Protein AF-A0A0C3EFZ8-F1 (afdb_monomer_lite)

pLDDT: mean 71.34, std 13.34, range [39.03, 89.38]

Radius of gyration: 25.06 Å; chains: 1; bounding box: 58×27×64 Å

Foldseek 3Di:
DDDDDPDDDPCVVPVPVVVVVVVPPPPQPPPPDDCVVVLVVQLVVVVCVVCVVPVPAAADPQCPPNPGDDPDPPDSHDYVVVSSPRDDDPVSVVVVCVVRGDPVVSVVVVVVVDLVVDPPDDDPVVVVVCVVVVDDD

Sequence (137 aa):
MTQYSSYDSPLTAYPLLRSRLEGTSWSCPSSIPDLHPLRQAVLQRVLTQLTAHDRGVRVCQYEVPGGGVCRDEGCDGLHLSRLTTSEPSDAEVAAFVHRGRCDRRALEDALARVRRRGVRDTDAAVRQALAGLGMRE

Organism: NCBI:txid1036808

Secondary structure (DSSP, 8-state):
---------GGGS-HHHHHHHHH------------HHHHHHHHHHHHHHHHHH-TT--B-GGGTTS------TT--SB-HHHHHT-PPPHHHHHHHHHHHH--HHHHHHHHHHHHHH--TT--HHHHHHHHHTT---

Structure (mmCIF, N/CA/C/O backbone):
data_AF-A0A0C3EFZ8-F1
#
_entry.id   AF-A0A0C3EFZ8-F1
#
loop_
_atom_site.group_PDB
_atom_site.id
_atom_site.type_symbol
_atom_site.label_atom_id
_atom_site.label_alt_id
_atom_site.label_comp_id
_atom_site.label_asym_id
_atom_site.label_entity_id
_atom_site.label_seq_id
_atom_site.pdbx_PDB_ins_code
_atom_site.Cartn_x
_atom_site.Cartn_y
_atom_site.Cartn_z
_atom_site.occupancy
_atom_site.B_iso_or_equiv
_atom_site.auth_seq_id
_atom_site.auth_comp_id
_atom_site.auth_asym_id
_atom_site.auth_atom_id
_atom_site.pdbx_PDB_model_num
ATOM 1 N N . MET A 1 1 ? 29.291 8.991 17.734 1.00 39.03 1 MET A N 1
ATOM 2 C CA . MET A 1 1 ? 29.263 9.586 16.381 1.00 39.03 1 MET A CA 1
ATOM 3 C C . MET A 1 1 ? 29.615 8.488 15.392 1.00 39.03 1 MET A C 1
ATOM 5 O O . MET A 1 1 ? 30.775 8.115 15.298 1.00 39.03 1 MET A O 1
ATOM 9 N N . THR A 1 2 ? 28.616 7.871 14.768 1.00 44.69 2 THR A N 1
ATOM 10 C CA . THR A 1 2 ? 28.788 6.765 13.817 1.00 44.69 2 THR A CA 1
ATOM 11 C C . THR A 1 2 ? 29.145 7.329 12.442 1.00 44.69 2 THR A C 1
ATOM 13 O O . THR A 1 2 ? 28.365 8.070 11.851 1.00 44.69 2 THR A O 1
ATOM 16 N N . GLN A 1 3 ? 30.351 7.023 11.958 1.00 52.00 3 GLN A N 1
ATOM 17 C CA . GLN A 1 3 ? 30.793 7.366 10.606 1.00 52.00 3 GLN A CA 1
ATOM 18 C C . GLN A 1 3 ? 29.987 6.556 9.586 1.00 52.00 3 GLN A C 1
ATOM 20 O O . GLN A 1 3 ? 29.985 5.326 9.615 1.00 52.00 3 GLN A O 1
ATOM 25 N N . TYR A 1 4 ? 29.300 7.260 8.691 1.00 45.56 4 TYR A N 1
ATOM 26 C CA . TYR A 1 4 ? 28.634 6.675 7.535 1.00 45.56 4 TYR A CA 1
ATOM 27 C C . TYR A 1 4 ? 29.719 6.274 6.530 1.00 45.56 4 TYR A C 1
ATOM 29 O O . TYR A 1 4 ? 30.438 7.133 6.019 1.00 45.56 4 TYR A O 1
ATOM 37 N N . SER A 1 5 ? 29.889 4.972 6.290 1.00 57.25 5 SER A N 1
ATOM 38 C CA . SER A 1 5 ? 30.806 4.486 5.259 1.00 57.25 5 SER A CA 1
ATOM 39 C C . SER A 1 5 ? 30.281 4.949 3.898 1.00 57.25 5 SER A C 1
ATOM 41 O O . SER A 1 5 ? 29.147 4.640 3.526 1.00 57.25 5 SER A O 1
ATOM 43 N N . SER A 1 6 ? 31.074 5.765 3.203 1.00 63.22 6 SER A N 1
ATOM 44 C CA . SER A 1 6 ? 30.778 6.242 1.854 1.00 63.22 6 SER A CA 1
ATOM 45 C C . SER A 1 6 ? 30.638 5.033 0.935 1.00 63.22 6 SER A C 1
ATOM 47 O O . SER A 1 6 ? 31.592 4.282 0.754 1.00 63.22 6 SER A O 1
ATOM 49 N N . TYR A 1 7 ? 29.442 4.819 0.389 1.00 60.53 7 TYR A N 1
ATOM 50 C CA . TYR A 1 7 ? 29.194 3.730 -0.546 1.00 60.53 7 TYR A CA 1
ATOM 51 C C . TYR A 1 7 ? 29.937 4.022 -1.852 1.00 60.53 7 TYR A C 1
ATOM 53 O O . TYR A 1 7 ? 29.522 4.884 -2.627 1.00 60.53 7 TYR A O 1
ATOM 61 N N . ASP A 1 8 ? 31.050 3.328 -2.077 1.00 58.34 8 ASP A N 1
ATOM 62 C CA . ASP A 1 8 ? 31.804 3.433 -3.320 1.00 58.34 8 ASP A CA 1
ATOM 63 C C . ASP A 1 8 ? 31.154 2.518 -4.359 1.00 58.34 8 ASP A C 1
ATOM 65 O O . ASP A 1 8 ? 31.154 1.290 -4.243 1.00 58.34 8 ASP A O 1
ATOM 69 N N . SER A 1 9 ? 30.492 3.130 -5.338 1.00 58.81 9 SER A N 1
ATOM 70 C CA . SER A 1 9 ? 29.745 2.385 -6.344 1.00 58.81 9 SER A CA 1
ATOM 71 C C . SER A 1 9 ? 30.707 1.542 -7.191 1.00 58.81 9 SER A C 1
ATOM 73 O O . SER A 1 9 ? 31.690 2.070 -7.709 1.00 58.81 9 SER A O 1
ATOM 75 N N . PRO A 1 10 ? 30.423 0.254 -7.450 1.00 57.28 10 PRO A N 1
ATOM 76 C CA . PRO A 1 10 ? 31.248 -0.558 -8.348 1.00 57.28 10 PRO A CA 1
ATOM 77 C C . PRO A 1 10 ? 31.274 -0.007 -9.785 1.00 57.28 10 PRO A C 1
ATOM 79 O O . PRO A 1 10 ? 32.141 -0.367 -10.576 1.00 57.28 10 PRO A O 1
ATOM 82 N N . LEU A 1 11 ? 30.366 0.91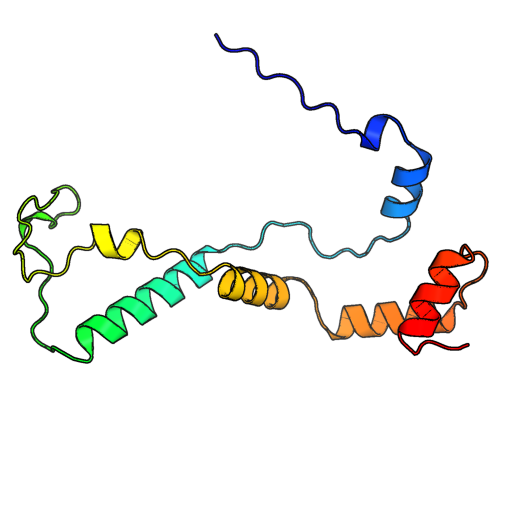4 -10.126 1.00 54.34 11 LEU A N 1
ATOM 83 C CA . LEU A 1 11 ? 30.346 1.612 -11.413 1.00 54.34 11 LEU A CA 1
ATOM 84 C C . LEU A 1 11 ? 31.477 2.641 -11.565 1.00 54.34 11 LEU A C 1
ATOM 86 O O . LEU A 1 11 ? 31.764 3.057 -12.688 1.00 54.34 11 LEU A O 1
ATOM 90 N N . THR A 1 12 ? 32.142 3.034 -10.474 1.00 62.75 12 THR A N 1
ATOM 91 C CA . THR A 1 12 ? 33.322 3.911 -10.517 1.00 62.75 12 THR A CA 1
ATOM 92 C C . THR A 1 12 ? 34.546 3.173 -11.073 1.00 62.75 12 THR A C 1
ATOM 94 O O . THR A 1 12 ? 35.378 3.779 -11.742 1.00 62.75 12 THR A O 1
ATOM 97 N N . ALA A 1 13 ? 34.631 1.853 -10.864 1.00 70.69 13 ALA A N 1
ATOM 98 C CA . ALA A 1 13 ? 35.765 1.026 -11.284 1.00 70.69 13 ALA A CA 1
ATOM 99 C C . ALA A 1 13 ? 35.735 0.625 -12.772 1.00 70.69 13 ALA A C 1
ATOM 101 O O . ALA A 1 13 ? 36.756 0.212 -13.319 1.00 70.69 13 ALA A O 1
ATOM 102 N N . TYR A 1 14 ? 34.588 0.755 -13.447 1.00 60.69 14 TYR A N 1
ATOM 103 C CA . TYR A 1 14 ? 34.403 0.265 -14.818 1.00 60.69 14 TYR A CA 1
ATOM 104 C C . TYR A 1 14 ? 33.798 1.338 -15.742 1.00 60.69 14 TYR A C 1
ATOM 106 O O . TYR A 1 14 ? 32.611 1.279 -16.079 1.00 60.69 14 TYR A O 1
ATOM 114 N N . PRO A 1 15 ? 34.605 2.307 -16.219 1.00 59.09 15 PRO A N 1
ATOM 115 C CA . PRO A 1 15 ? 34.130 3.416 -17.054 1.00 59.09 15 PRO A CA 1
ATOM 116 C C . PRO A 1 15 ? 33.496 2.964 -18.383 1.00 59.09 15 PRO A C 1
ATOM 118 O O . PRO A 1 15 ? 32.590 3.622 -18.886 1.00 59.09 15 PRO A O 1
ATOM 121 N N . LEU A 1 16 ? 33.885 1.802 -18.919 1.00 52.62 16 LEU A N 1
ATOM 122 C CA . LEU A 1 16 ? 33.304 1.257 -20.154 1.00 52.62 16 LEU A CA 1
ATOM 123 C C . LEU A 1 16 ? 31.859 0.748 -19.978 1.00 52.62 16 LEU A C 1
ATOM 125 O O . LEU A 1 16 ? 31.066 0.818 -20.917 1.00 52.62 16 LEU A O 1
ATOM 129 N N . LEU A 1 17 ? 31.486 0.277 -18.779 1.00 54.09 17 LEU A N 1
ATOM 130 C CA . LEU A 1 17 ? 30.096 -0.086 -18.462 1.00 54.09 17 LEU A CA 1
ATOM 131 C C . LEU A 1 17 ? 29.220 1.165 -18.310 1.00 54.09 17 LEU A C 1
ATOM 133 O O . LEU A 1 17 ? 28.068 1.170 -18.745 1.00 54.09 17 LEU A O 1
ATOM 137 N N . ARG A 1 18 ? 29.790 2.245 -17.762 1.00 53.19 18 ARG A N 1
ATOM 138 C CA . ARG A 1 18 ? 29.119 3.538 -17.594 1.00 53.19 18 ARG A CA 1
ATOM 139 C C . ARG A 1 18 ? 28.706 4.153 -18.933 1.00 53.19 18 ARG A C 1
ATOM 141 O O . ARG A 1 18 ? 27.547 4.522 -19.093 1.00 53.19 18 ARG A O 1
ATOM 148 N N . SER A 1 19 ? 29.596 4.163 -19.926 1.00 51.84 19 SER A N 1
ATOM 149 C CA . SER A 1 19 ? 29.293 4.723 -21.253 1.00 51.84 19 SER A CA 1
ATOM 150 C C . SER A 1 19 ? 28.213 3.943 -22.017 1.00 51.84 19 SER A C 1
ATOM 152 O O . SER A 1 19 ? 27.463 4.533 -22.794 1.00 51.84 19 SER A O 1
ATOM 154 N N . ARG A 1 20 ? 28.082 2.626 -21.787 1.00 52.41 20 ARG A N 1
ATOM 155 C CA . ARG A 1 20 ? 26.998 1.819 -22.381 1.00 52.41 20 ARG A CA 1
ATOM 156 C C . ARG A 1 20 ? 25.640 2.080 -21.730 1.00 52.41 20 ARG A C 1
ATOM 158 O O . ARG A 1 20 ? 24.639 2.074 -22.436 1.00 52.41 20 ARG A O 1
ATOM 165 N N . LEU A 1 21 ? 25.611 2.337 -20.422 1.00 51.34 21 LEU A N 1
ATOM 166 C CA . LEU A 1 21 ? 24.397 2.742 -19.705 1.00 51.34 21 LEU A CA 1
ATOM 167 C C . LEU A 1 21 ? 23.963 4.169 -20.081 1.00 51.34 21 LEU A C 1
ATOM 169 O O . LEU A 1 21 ? 22.772 4.410 -20.253 1.00 51.34 21 LEU A O 1
ATOM 173 N N . GLU A 1 22 ? 24.913 5.086 -20.283 1.00 50.56 22 GLU A N 1
ATOM 174 C CA . GLU A 1 22 ? 24.650 6.477 -20.687 1.00 50.56 22 GLU A CA 1
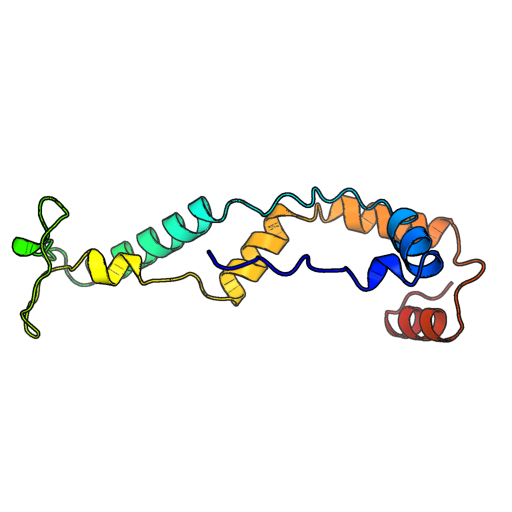ATOM 175 C C . GLU A 1 22 ? 24.223 6.606 -22.172 1.00 50.56 22 GLU A C 1
ATOM 177 O O . GLU A 1 22 ? 23.466 7.513 -22.520 1.00 50.56 22 GLU A O 1
ATOM 182 N N . GLY A 1 23 ? 24.633 5.678 -23.050 1.00 42.34 23 GLY A N 1
ATOM 183 C CA . GLY A 1 23 ? 24.256 5.655 -24.476 1.00 42.34 23 GLY A CA 1
ATOM 184 C C . GLY A 1 23 ? 22.814 5.206 -24.764 1.00 42.34 23 GLY A C 1
ATOM 185 O O . GLY A 1 23 ? 22.249 5.534 -25.809 1.00 42.34 23 GLY A O 1
ATOM 186 N N . THR A 1 24 ? 22.180 4.509 -23.823 1.00 46.00 24 THR A N 1
ATOM 187 C CA . THR A 1 24 ? 20.731 4.278 -23.791 1.00 46.00 24 THR A CA 1
ATOM 188 C C . THR A 1 24 ? 20.095 5.279 -22.837 1.00 46.00 24 THR A C 1
ATOM 190 O O . THR A 1 24 ? 19.650 4.920 -21.752 1.00 46.00 24 THR A O 1
ATOM 193 N N . SER A 1 25 ? 20.019 6.550 -23.246 1.00 45.59 25 SER A N 1
ATOM 194 C CA . SER A 1 25 ? 19.101 7.504 -22.614 1.00 45.59 25 SER A CA 1
ATOM 195 C C . SER A 1 25 ? 17.665 7.084 -22.936 1.00 45.59 25 SER A C 1
ATOM 197 O O . SER A 1 25 ? 17.005 7.589 -23.844 1.00 45.59 25 SER A O 1
ATOM 199 N N . TRP A 1 26 ? 17.193 6.067 -22.225 1.00 53.44 26 TRP A N 1
ATOM 200 C CA . TRP A 1 26 ? 15.780 5.862 -21.987 1.00 53.44 26 TRP A CA 1
ATOM 201 C C . TRP A 1 26 ? 15.451 6.768 -20.819 1.00 53.44 26 TRP A C 1
ATOM 203 O O . TRP A 1 26 ? 15.654 6.422 -19.658 1.00 53.44 26 TRP A O 1
ATOM 213 N N . SER A 1 27 ? 15.001 7.975 -21.143 1.00 45.47 27 SER A N 1
ATOM 214 C CA . SER A 1 27 ? 14.508 8.942 -20.171 1.00 45.47 27 SER A CA 1
ATOM 215 C C . SER A 1 27 ? 13.151 8.479 -19.624 1.00 45.47 27 SER A C 1
ATOM 217 O O . SER A 1 27 ? 12.147 9.167 -19.765 1.00 45.47 27 SER A O 1
ATOM 219 N N . CYS A 1 28 ? 13.088 7.2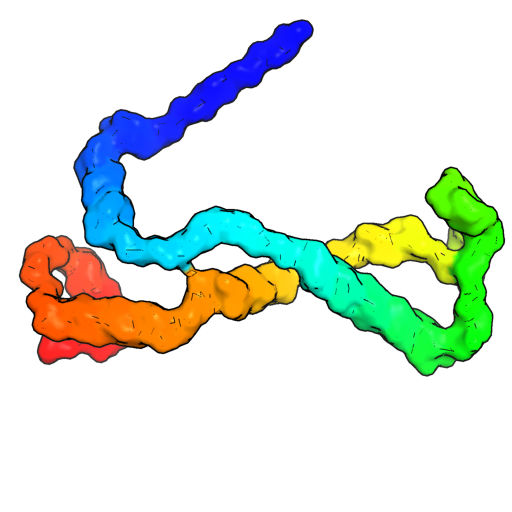94 -19.014 1.00 48.91 28 CYS A N 1
ATOM 220 C CA . CYS A 1 28 ? 12.082 7.067 -17.992 1.00 48.91 28 CYS A CA 1
ATOM 221 C C . CYS A 1 28 ? 12.555 7.896 -16.797 1.00 48.91 28 CYS A C 1
ATOM 223 O O . CYS A 1 28 ? 13.671 7.659 -16.325 1.00 48.91 28 CYS A O 1
ATOM 225 N N . PRO A 1 29 ? 11.787 8.893 -16.332 1.00 51.03 29 PRO A N 1
ATOM 226 C CA . PRO A 1 29 ? 12.180 9.646 -15.156 1.00 51.03 29 PRO A CA 1
ATOM 227 C C . PRO A 1 29 ? 12.439 8.646 -14.025 1.00 51.03 29 PRO A C 1
ATOM 229 O O . PRO A 1 29 ? 11.566 7.869 -13.637 1.00 51.03 29 PRO A O 1
ATOM 232 N N . SER A 1 30 ? 13.673 8.632 -13.524 1.00 56.03 30 SER A N 1
ATOM 233 C CA . SER A 1 30 ? 14.109 7.773 -12.420 1.00 56.03 30 SER A CA 1
ATOM 234 C C . SER A 1 30 ? 13.457 8.158 -11.088 1.00 56.03 30 SER A C 1
ATOM 236 O O . SER A 1 30 ? 13.719 7.521 -10.069 1.00 56.03 30 SER A O 1
ATOM 238 N N . SER A 1 31 ? 12.560 9.148 -11.096 1.00 62.12 31 SER A N 1
ATOM 239 C CA . SER A 1 31 ? 11.733 9.590 -9.981 1.00 62.12 31 SER A CA 1
ATOM 240 C C . SER A 1 31 ? 10.992 8.409 -9.368 1.00 62.12 31 SER A C 1
ATOM 242 O O . SER A 1 31 ? 10.106 7.824 -9.998 1.00 62.12 31 SER A O 1
ATOM 244 N N . ILE A 1 32 ? 11.395 8.011 -8.158 1.00 69.88 32 ILE A N 1
ATOM 245 C CA . ILE A 1 32 ? 10.693 7.022 -7.325 1.00 69.88 32 ILE A CA 1
ATOM 246 C C . ILE A 1 32 ? 9.197 7.365 -7.384 1.00 69.88 32 ILE A C 1
ATOM 248 O O . ILE A 1 32 ? 8.850 8.511 -7.094 1.00 69.88 32 ILE A O 1
ATOM 252 N N . PRO A 1 33 ? 8.332 6.453 -7.867 1.00 75.44 33 PRO A N 1
ATOM 253 C CA . PRO A 1 33 ? 6.933 6.788 -8.049 1.00 75.44 33 PRO A CA 1
ATOM 254 C C . PRO A 1 33 ? 6.315 7.008 -6.672 1.00 75.44 33 PRO A C 1
ATOM 256 O O . PRO A 1 33 ? 6.602 6.256 -5.739 1.00 75.44 33 PRO A O 1
ATOM 259 N N . ASP A 1 34 ? 5.478 8.034 -6.547 1.00 82.69 34 ASP A N 1
ATOM 260 C CA . ASP A 1 34 ? 4.743 8.268 -5.310 1.00 82.69 34 ASP A CA 1
ATOM 261 C C . ASP A 1 34 ? 3.787 7.093 -5.058 1.00 82.69 34 ASP A C 1
ATOM 263 O O . ASP A 1 34 ? 2.875 6.839 -5.844 1.00 82.69 34 ASP A O 1
ATOM 267 N N . LEU A 1 35 ? 4.029 6.349 -3.976 1.00 84.81 35 LEU A N 1
ATOM 268 C CA . LEU A 1 35 ? 3.220 5.199 -3.567 1.00 84.81 35 LEU A CA 1
ATOM 269 C C . LEU A 1 35 ? 2.050 5.597 -2.657 1.00 84.81 35 LEU A C 1
ATOM 271 O O . LEU A 1 35 ? 1.247 4.733 -2.298 1.00 84.81 35 LEU A O 1
ATOM 275 N N . HIS A 1 36 ? 1.921 6.873 -2.277 1.00 86.62 36 HIS A N 1
ATOM 276 C CA . HIS A 1 36 ? 0.803 7.347 -1.460 1.00 86.62 36 HIS A CA 1
ATOM 277 C C . HIS A 1 36 ? -0.572 6.988 -2.060 1.00 86.62 36 HIS A C 1
ATOM 279 O O . HIS A 1 36 ? -1.408 6.450 -1.326 1.00 86.62 36 HIS A O 1
ATOM 285 N N . PRO A 1 37 ? -0.817 7.151 -3.378 1.00 88.31 37 PRO A N 1
ATOM 286 C CA . PRO A 1 37 ? -2.087 6.759 -3.988 1.00 88.31 37 PRO A CA 1
ATOM 287 C C . PRO A 1 37 ? -2.362 5.253 -3.877 1.00 88.31 37 PRO A C 1
ATOM 289 O O . PRO A 1 37 ? -3.503 4.845 -3.659 1.00 88.31 37 PRO A O 1
ATOM 292 N N . LEU A 1 38 ? -1.319 4.420 -3.984 1.00 88.62 38 LEU A N 1
ATOM 293 C CA . LEU A 1 38 ? -1.442 2.969 -3.837 1.00 88.62 38 LEU A CA 1
ATOM 294 C C . LEU A 1 38 ? -1.809 2.592 -2.398 1.00 88.62 38 LEU A C 1
ATOM 296 O O . LEU A 1 38 ? -2.737 1.814 -2.186 1.00 88.62 38 LEU A O 1
ATOM 300 N N . ARG A 1 39 ? -1.129 3.182 -1.409 1.00 87.88 39 ARG A N 1
ATOM 301 C CA . ARG A 1 39 ? -1.426 2.960 0.016 1.00 87.88 39 ARG A CA 1
ATOM 302 C C . ARG A 1 39 ? -2.856 3.362 0.365 1.00 87.88 39 ARG A C 1
ATOM 304 O O . ARG A 1 39 ? -3.553 2.611 1.042 1.00 87.88 39 ARG A O 1
ATOM 311 N N . GLN A 1 40 ? -3.315 4.503 -0.146 1.00 88.44 40 GLN A N 1
ATOM 312 C CA . GLN A 1 40 ? -4.685 4.965 0.057 1.00 88.44 40 GLN A CA 1
ATOM 313 C C . GLN A 1 40 ? -5.713 3.999 -0.552 1.00 88.44 40 GLN A C 1
ATOM 315 O O . GLN A 1 40 ? -6.703 3.671 0.101 1.00 88.44 40 GLN A O 1
ATOM 320 N N . ALA A 1 41 ? -5.467 3.503 -1.768 1.00 88.19 41 ALA A N 1
ATOM 321 C CA . ALA A 1 41 ? -6.354 2.543 -2.421 1.00 88.19 41 ALA A CA 1
ATOM 322 C C . ALA A 1 41 ? -6.437 1.209 -1.656 1.00 88.19 41 ALA A C 1
ATOM 324 O O . ALA A 1 41 ? -7.527 0.652 -1.505 1.00 88.19 41 ALA A O 1
ATOM 325 N N . VAL A 1 42 ? -5.307 0.717 -1.136 1.00 89.38 42 VAL A N 1
ATOM 326 C CA . VAL A 1 42 ? -5.265 -0.499 -0.309 1.00 89.38 42 VAL A CA 1
ATOM 327 C C . VAL A 1 42 ? -6.043 -0.296 0.990 1.00 89.38 42 VAL A C 1
ATOM 329 O O . VAL A 1 42 ? -6.935 -1.090 1.284 1.00 89.38 42 VAL A O 1
ATOM 332 N N . LEU A 1 43 ? -5.801 0.803 1.712 1.00 86.94 43 LEU A N 1
ATOM 333 C CA . LEU A 1 43 ? -6.544 1.140 2.931 1.00 86.94 43 LEU A CA 1
ATOM 334 C C . LEU A 1 43 ? -8.054 1.224 2.684 1.00 86.94 43 LEU A C 1
ATOM 336 O O . LEU A 1 43 ? -8.842 0.653 3.437 1.00 86.94 43 LEU A O 1
ATOM 340 N N . GLN A 1 44 ? -8.468 1.895 1.608 1.00 87.38 44 GLN A N 1
ATOM 341 C CA . GLN A 1 44 ? -9.881 2.025 1.264 1.00 87.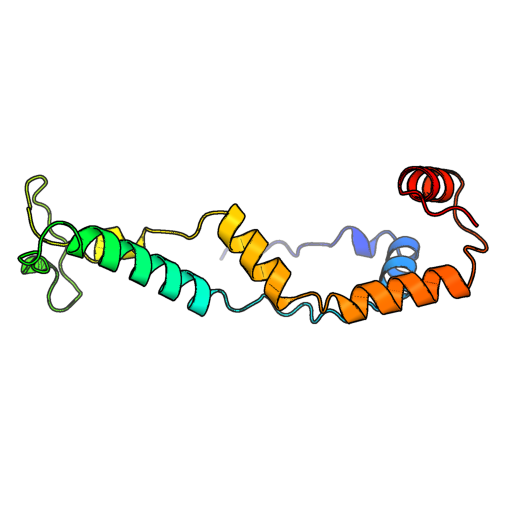38 44 GLN A CA 1
ATOM 342 C C . GLN A 1 44 ? -10.518 0.664 0.959 1.00 87.38 44 GLN A C 1
ATOM 344 O O . GLN A 1 44 ? -11.638 0.397 1.401 1.00 87.38 44 GLN A O 1
ATOM 349 N N . ARG A 1 45 ? -9.809 -0.221 0.247 1.00 87.81 45 ARG A N 1
ATOM 350 C CA . ARG A 1 45 ? -10.270 -1.590 -0.016 1.00 87.81 45 ARG A CA 1
ATOM 351 C C . ARG A 1 45 ? -10.440 -2.376 1.283 1.00 87.81 45 ARG A C 1
ATOM 353 O O . ARG A 1 45 ? -11.480 -3.006 1.452 1.00 87.81 45 ARG A O 1
ATOM 360 N N . VAL A 1 46 ? -9.470 -2.314 2.195 1.00 84.94 46 VAL A N 1
ATOM 361 C CA . VAL A 1 46 ? -9.540 -3.008 3.493 1.00 84.94 46 VAL A CA 1
ATOM 362 C C . VAL A 1 46 ? -10.713 -2.487 4.328 1.00 84.94 46 VAL A C 1
ATOM 364 O O . VAL A 1 46 ? -11.521 -3.278 4.807 1.00 84.94 46 VAL A O 1
ATOM 367 N N . LEU A 1 47 ? -10.881 -1.165 4.426 1.00 83.94 47 LEU A N 1
ATOM 368 C CA . LEU A 1 47 ? -12.026 -0.551 5.110 1.00 83.94 47 LEU A CA 1
ATOM 369 C C . LEU A 1 47 ? -13.361 -0.995 4.506 1.00 83.94 47 LEU A C 1
ATOM 371 O O . LEU A 1 47 ? -14.291 -1.340 5.233 1.00 83.94 47 LEU A O 1
ATOM 375 N N . THR A 1 48 ? -13.448 -1.033 3.176 1.00 84.19 48 THR A N 1
ATOM 376 C CA . THR A 1 48 ? -14.659 -1.480 2.477 1.00 84.19 48 THR A CA 1
ATOM 377 C C . THR A 1 48 ? -14.951 -2.947 2.781 1.00 84.19 48 THR A C 1
ATOM 379 O O . THR A 1 48 ? -16.095 -3.296 3.036 1.00 84.19 48 THR A O 1
ATOM 382 N N . GLN A 1 49 ? -13.936 -3.814 2.811 1.00 83.50 49 GLN A N 1
ATOM 383 C CA . GLN A 1 49 ? -14.111 -5.233 3.134 1.00 83.50 49 GLN A CA 1
ATOM 384 C C . GLN A 1 49 ? -14.602 -5.448 4.571 1.00 83.50 49 GLN A C 1
ATOM 386 O O . GLN A 1 49 ? -15.524 -6.237 4.783 1.00 83.50 49 GLN A O 1
ATOM 391 N N . LEU A 1 50 ? -14.034 -4.719 5.535 1.00 79.38 50 LEU A N 1
ATOM 392 C CA . LEU A 1 50 ? -14.414 -4.812 6.947 1.00 79.38 50 LEU A CA 1
ATOM 393 C C . LEU A 1 50 ? -15.829 -4.284 7.204 1.00 79.38 50 LEU A C 1
ATOM 395 O O . LEU A 1 50 ? -16.586 -4.881 7.960 1.00 79.38 50 LEU A O 1
ATOM 399 N N . THR A 1 51 ? -16.212 -3.201 6.529 1.00 79.75 51 THR A N 1
ATOM 400 C CA . THR A 1 51 ? -17.552 -2.603 6.662 1.00 79.75 51 THR A CA 1
ATOM 401 C C . THR A 1 51 ? -18.618 -3.253 5.773 1.00 79.75 51 THR A C 1
ATOM 403 O O . THR A 1 51 ? -19.809 -3.039 5.989 1.00 79.75 51 THR A O 1
ATOM 406 N N . ALA A 1 52 ? -18.229 -4.075 4.790 1.00 78.25 52 ALA A N 1
ATOM 407 C CA . ALA A 1 52 ? -19.168 -4.771 3.909 1.00 78.25 52 ALA A CA 1
ATOM 408 C C . ALA A 1 52 ? -19.993 -5.841 4.638 1.00 78.25 52 ALA A C 1
ATOM 410 O O . ALA A 1 52 ? -21.148 -6.061 4.274 1.00 78.25 52 ALA A O 1
ATOM 411 N N . HIS A 1 53 ? -19.409 -6.506 5.639 1.00 70.62 53 HIS A N 1
ATOM 412 C CA . HIS A 1 53 ? -20.079 -7.585 6.373 1.00 70.62 53 HIS A CA 1
ATOM 413 C C . HIS A 1 53 ? -20.857 -7.079 7.585 1.00 70.62 53 HIS A C 1
ATOM 415 O O . HIS A 1 53 ? -21.875 -7.670 7.935 1.00 70.62 53 HIS A O 1
ATOM 421 N N . ASP A 1 54 ? -20.421 -5.977 8.193 1.00 71.81 54 ASP A N 1
ATOM 422 C CA . ASP A 1 54 ? -21.044 -5.456 9.399 1.00 71.81 54 ASP A CA 1
ATOM 423 C C . ASP A 1 54 ? -21.156 -3.925 9.344 1.00 71.81 54 ASP A C 1
ATOM 425 O O . ASP A 1 54 ? -20.175 -3.179 9.348 1.00 71.81 54 ASP A O 1
ATOM 429 N N . ARG A 1 55 ? -22.404 -3.450 9.259 1.00 67.44 55 ARG A N 1
ATOM 430 C CA . ARG A 1 55 ? -22.743 -2.020 9.171 1.00 67.44 55 ARG A CA 1
ATOM 431 C C . ARG A 1 55 ? -22.611 -1.297 10.517 1.00 67.44 55 ARG A C 1
ATOM 433 O O . ARG A 1 55 ? -22.773 -0.079 10.555 1.00 67.44 55 ARG A O 1
ATOM 440 N N . GLY A 1 56 ? -22.359 -2.028 11.606 1.00 73.88 56 GLY A N 1
ATOM 441 C CA . GLY A 1 56 ? -22.237 -1.496 12.964 1.00 73.88 56 GLY A CA 1
ATOM 442 C C . GLY A 1 56 ? -20.803 -1.291 13.452 1.00 73.88 56 GLY A C 1
ATOM 443 O O . GLY A 1 56 ? -20.624 -0.874 14.599 1.00 73.88 56 GLY A O 1
ATOM 444 N N . VAL A 1 57 ? -19.793 -1.573 12.620 1.00 80.19 57 VAL A N 1
ATOM 445 C CA . VAL A 1 57 ? -18.379 -1.502 13.014 1.00 80.19 57 VAL A CA 1
ATOM 446 C C . VAL A 1 57 ? -18.017 -0.077 13.431 1.00 80.19 57 VAL A C 1
ATOM 448 O O . VAL A 1 57 ? -18.045 0.863 12.635 1.00 80.19 57 VAL A O 1
ATOM 451 N N . ARG A 1 58 ? -17.672 0.083 14.711 1.00 85.50 58 ARG A N 1
ATOM 452 C CA . ARG A 1 58 ? -17.248 1.352 15.310 1.00 85.50 58 ARG A CA 1
ATOM 453 C C . ARG A 1 58 ? -15.750 1.340 15.559 1.00 85.50 58 ARG A C 1
ATOM 455 O O . ARG A 1 58 ? -15.184 0.312 15.917 1.00 85.50 58 ARG A O 1
ATOM 462 N N . VAL A 1 59 ? -15.119 2.498 15.397 1.00 86.81 59 VAL A N 1
ATOM 463 C CA . VAL A 1 59 ? -13.716 2.694 15.781 1.00 86.81 59 VAL A CA 1
ATOM 464 C C . VAL A 1 59 ? -13.572 2.475 17.284 1.00 86.81 59 VAL A C 1
ATOM 466 O O . VAL A 1 59 ? -14.423 2.917 18.060 1.00 86.81 59 VAL A O 1
ATOM 469 N N . CYS A 1 60 ? -12.506 1.789 17.695 1.00 88.50 60 CYS A N 1
ATOM 470 C CA . CYS A 1 60 ? -12.198 1.593 19.103 1.00 88.50 60 CYS A CA 1
ATOM 471 C C . CYS A 1 60 ? -12.075 2.952 19.812 1.00 88.50 60 CYS A C 1
ATOM 473 O O . CYS A 1 60 ? -11.258 3.792 19.436 1.00 88.50 60 CYS A O 1
ATOM 475 N N . GLN A 1 61 ? -12.860 3.155 20.872 1.00 88.12 61 GLN A N 1
ATOM 476 C CA . GLN A 1 61 ? -12.892 4.416 21.622 1.00 88.12 61 GLN A CA 1
ATOM 477 C C . GLN A 1 61 ? -11.527 4.814 22.199 1.00 88.12 61 GLN A C 1
ATOM 479 O O . GLN A 1 61 ? -11.246 5.995 22.357 1.00 88.12 61 GLN A O 1
ATOM 484 N N . TYR A 1 62 ? -10.672 3.832 22.495 1.00 87.44 62 TYR A N 1
ATOM 485 C CA . TYR A 1 62 ? -9.343 4.069 23.051 1.00 87.44 62 TYR A CA 1
ATOM 486 C C . TYR A 1 62 ? -8.358 4.602 22.015 1.00 87.44 62 TYR A C 1
ATOM 488 O O . TYR A 1 62 ? -7.338 5.162 22.393 1.00 87.44 62 TYR A O 1
ATOM 496 N N . GLU A 1 63 ? -8.650 4.456 20.724 1.00 85.19 63 GLU A N 1
ATOM 497 C CA . GLU A 1 63 ? -7.808 4.981 19.651 1.00 85.19 63 GLU A CA 1
ATOM 498 C C . GLU A 1 63 ? -8.238 6.378 19.195 1.00 85.19 63 GLU A C 1
ATOM 500 O O . GLU A 1 63 ? -7.579 6.967 18.344 1.00 85.19 63 GLU A O 1
ATOM 505 N N . VAL A 1 64 ? -9.316 6.941 19.748 1.00 83.44 64 VAL A N 1
ATOM 506 C CA . VAL A 1 64 ? -9.795 8.290 19.424 1.00 83.44 64 VAL A CA 1
ATOM 507 C C . VAL A 1 64 ? -9.521 9.211 20.619 1.00 83.44 64 VAL A C 1
ATOM 509 O O . VAL A 1 64 ? -9.970 8.900 21.719 1.00 83.44 64 VAL A O 1
ATOM 512 N N . PRO A 1 65 ? -8.825 10.354 20.454 1.00 70.50 65 PRO A N 1
ATOM 513 C CA . PRO A 1 65 ? -8.299 10.945 19.222 1.00 70.50 65 PRO A CA 1
ATOM 514 C C . PRO A 1 65 ? -6.828 10.552 18.949 1.00 70.50 65 PRO A C 1
ATOM 516 O O . PRO A 1 65 ? -5.897 11.206 19.404 1.00 70.50 65 PRO A O 1
ATOM 519 N N . GLY A 1 66 ? -6.606 9.481 18.188 1.00 67.38 66 GLY A N 1
ATOM 520 C CA . GLY A 1 66 ? -5.381 9.171 17.437 1.00 67.38 66 GLY A CA 1
ATOM 521 C C . GLY A 1 66 ? -4.123 8.750 18.207 1.00 67.38 66 GLY A C 1
ATOM 522 O O . GLY A 1 66 ? -3.117 8.472 17.561 1.00 67.38 66 GLY A O 1
ATOM 523 N N . GLY A 1 67 ? -4.138 8.713 19.543 1.00 72.12 67 GLY A N 1
ATOM 524 C CA . GLY A 1 67 ? -2.922 8.489 20.346 1.00 72.12 67 GLY A CA 1
ATOM 525 C C . GLY A 1 67 ? -2.952 7.303 21.311 1.00 72.12 67 GLY A C 1
ATOM 526 O O . GLY A 1 67 ? -1.924 6.985 21.906 1.00 72.12 67 GLY A O 1
ATOM 527 N N . GLY A 1 68 ? -4.105 6.662 21.507 1.00 78.69 68 GLY A N 1
ATOM 528 C CA . GLY A 1 68 ? -4.212 5.530 22.423 1.00 78.69 68 GLY A CA 1
ATOM 529 C C . GLY A 1 68 ? -4.025 4.191 21.718 1.00 78.69 68 GLY A C 1
ATOM 530 O O . GLY A 1 68 ? -4.368 4.023 20.551 1.00 78.69 68 GLY A O 1
ATOM 531 N N . VAL A 1 69 ? -3.457 3.234 22.450 1.00 84.25 69 VAL A N 1
ATOM 532 C CA . VAL A 1 69 ? -3.294 1.847 22.008 1.00 84.25 69 VAL A CA 1
ATOM 533 C C . VAL A 1 69 ? -4.270 1.005 22.804 1.00 84.25 69 VAL A C 1
ATOM 535 O O . VAL A 1 69 ? -4.178 0.937 24.033 1.00 84.25 69 VAL A O 1
ATOM 538 N N . CYS A 1 70 ? -5.205 0.357 22.117 1.00 87.44 70 CYS A N 1
ATOM 539 C CA . CYS A 1 70 ? -6.025 -0.646 22.771 1.00 87.44 70 CYS A CA 1
ATOM 540 C C . CYS A 1 70 ? -5.163 -1.863 23.124 1.00 87.44 70 CYS A C 1
ATOM 542 O O . CYS A 1 70 ? -4.421 -2.371 22.285 1.00 87.44 70 CYS A O 1
ATOM 544 N N . ARG A 1 71 ? -5.251 -2.310 24.377 1.00 87.44 71 ARG A N 1
ATOM 545 C CA . ARG A 1 71 ? -4.530 -3.485 24.892 1.00 87.44 71 ARG A CA 1
ATOM 546 C C . ARG A 1 71 ? -5.428 -4.704 25.079 1.00 87.44 71 ARG A C 1
ATOM 548 O O . ARG A 1 71 ? -4.964 -5.718 25.582 1.00 87.44 71 ARG A O 1
ATOM 555 N N . ASP A 1 72 ? -6.702 -4.576 24.735 1.00 86.19 72 ASP A N 1
ATOM 556 C CA . ASP A 1 72 ? -7.668 -5.653 24.862 1.00 86.19 72 ASP A CA 1
ATOM 557 C C . ASP A 1 72 ? -7.599 -6.551 23.620 1.00 86.19 72 ASP A C 1
ATOM 559 O O . ASP A 1 72 ? -7.781 -6.090 22.490 1.00 86.19 72 ASP A O 1
ATOM 563 N N . GLU A 1 73 ? -7.289 -7.830 23.829 1.00 82.56 73 GLU A N 1
ATOM 564 C CA . GLU A 1 73 ? -7.215 -8.823 22.754 1.00 82.56 73 GLU A CA 1
ATOM 565 C C . GLU A 1 73 ? -8.602 -9.201 22.223 1.00 82.56 73 GLU A C 1
ATOM 567 O O . GLU A 1 73 ? -8.720 -9.580 21.058 1.00 82.56 73 GLU A O 1
ATOM 572 N N . GLY A 1 74 ? -9.646 -9.042 23.045 1.00 84.81 74 GLY A N 1
ATOM 573 C CA . GLY A 1 74 ? -11.040 -9.316 22.698 1.00 84.81 74 GLY A CA 1
ATOM 574 C C . GLY A 1 74 ? -11.814 -8.090 22.218 1.00 84.81 74 GLY A C 1
ATOM 575 O O . GLY A 1 74 ? -13.040 -8.116 22.217 1.00 84.81 74 GLY A O 1
ATOM 576 N N . CYS A 1 75 ? -11.139 -6.995 21.855 1.00 86.06 75 CYS A N 1
ATOM 577 C CA . CYS A 1 75 ? -11.834 -5.788 21.424 1.00 86.06 75 CYS A CA 1
ATOM 578 C C . CYS A 1 75 ? -12.497 -5.988 20.050 1.00 86.06 75 CYS A C 1
ATOM 580 O O . CYS A 1 75 ? -11.815 -6.122 19.034 1.00 86.06 75 CYS A O 1
ATOM 582 N N . ASP A 1 76 ? -13.829 -5.916 20.020 1.00 84.50 76 ASP A N 1
ATOM 583 C CA . ASP A 1 76 ? -14.643 -5.976 18.793 1.00 84.50 76 ASP A CA 1
ATOM 584 C C . ASP A 1 76 ? -14.599 -4.671 17.966 1.00 84.50 76 ASP A C 1
ATOM 586 O O . ASP A 1 76 ? -15.234 -4.548 16.916 1.00 84.50 76 ASP A O 1
ATOM 590 N N . GLY A 1 77 ? -13.884 -3.652 18.452 1.00 85.56 77 GLY A N 1
ATOM 591 C CA . GLY A 1 77 ? -13.756 -2.359 17.792 1.00 85.56 77 GLY A CA 1
ATOM 592 C C . GLY A 1 77 ? -12.797 -2.384 16.602 1.00 85.56 77 GLY A C 1
ATOM 593 O O . GLY A 1 77 ? -11.833 -3.145 16.545 1.00 85.56 77 GLY A O 1
ATOM 594 N N . LEU A 1 78 ? -13.011 -1.478 15.649 1.00 86.19 78 LEU A N 1
ATOM 595 C CA . LEU A 1 78 ? -12.064 -1.251 14.563 1.00 86.19 78 LEU A CA 1
ATOM 596 C C . LEU A 1 78 ? -10.826 -0.522 15.093 1.00 86.19 78 LEU A C 1
ATOM 598 O O . LEU A 1 78 ? -10.919 0.616 15.560 1.00 86.19 78 LEU A O 1
ATOM 602 N N . HIS A 1 79 ? -9.672 -1.169 14.962 1.00 86.19 79 HIS A N 1
ATOM 603 C CA . HIS A 1 79 ? -8.367 -0.619 15.318 1.00 86.19 79 HIS A CA 1
ATOM 604 C C . HIS A 1 79 ? -7.669 -0.040 14.084 1.00 86.19 79 HIS A C 1
ATOM 606 O O . HIS A 1 79 ? -7.202 -0.780 13.217 1.00 86.19 79 HIS A O 1
ATOM 612 N N . LEU A 1 80 ? -7.567 1.286 14.011 1.00 81.56 80 LEU A N 1
ATOM 613 C CA . LEU A 1 80 ? -6.869 2.034 12.964 1.00 81.56 80 LEU A CA 1
ATOM 614 C C . LEU A 1 80 ? -5.382 1.671 12.906 1.00 81.56 80 LEU A C 1
ATOM 616 O O . LEU A 1 80 ? -4.812 1.574 11.821 1.00 81.56 80 LEU A O 1
ATOM 620 N N . SER A 1 81 ? -4.783 1.395 14.066 1.00 79.88 81 SER A N 1
ATOM 621 C CA . SER A 1 81 ? -3.396 0.936 14.192 1.00 79.88 81 SER A CA 1
ATOM 622 C C . SER A 1 81 ? -3.114 -0.342 13.382 1.00 79.88 81 SER A C 1
ATOM 624 O O . SER A 1 81 ? -2.074 -0.454 12.730 1.00 79.88 81 SER A O 1
ATOM 626 N N . ARG A 1 82 ? -4.078 -1.272 13.340 1.00 77.94 82 ARG A N 1
ATOM 627 C CA . ARG A 1 82 ? -4.004 -2.524 12.563 1.00 77.94 82 ARG A CA 1
ATOM 628 C C . ARG A 1 82 ? -4.276 -2.320 11.069 1.00 77.94 82 ARG A C 1
ATOM 630 O O . ARG A 1 82 ? -3.857 -3.131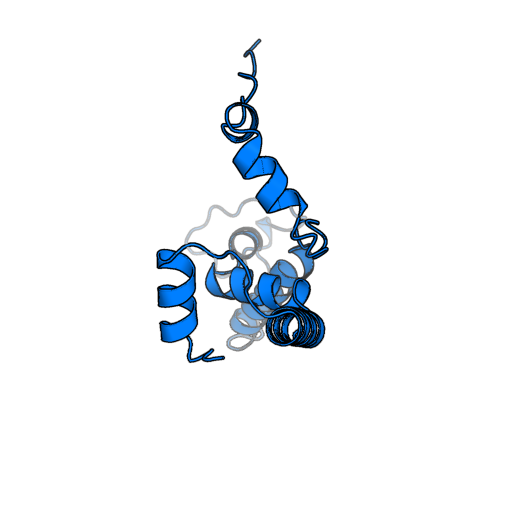 10.247 1.00 77.94 82 ARG A O 1
ATOM 637 N N . LEU A 1 83 ? -4.967 -1.241 10.702 1.00 76.56 83 LEU A N 1
ATOM 638 C CA . LEU A 1 83 ? -5.200 -0.883 9.301 1.00 76.56 83 LEU A CA 1
ATOM 639 C C . LEU A 1 83 ? -3.965 -0.238 8.681 1.00 76.56 83 LEU A C 1
ATOM 641 O O . LEU A 1 83 ? -3.629 -0.528 7.541 1.00 76.56 83 LEU A O 1
ATOM 645 N N . THR A 1 84 ? -3.243 0.595 9.431 1.00 68.94 84 THR A N 1
ATOM 646 C CA . THR A 1 84 ? -2.018 1.235 8.928 1.00 68.94 84 THR A CA 1
ATOM 647 C C . THR A 1 84 ? -0.889 0.250 8.627 1.00 68.94 84 THR A C 1
ATOM 649 O O . THR A 1 84 ? 0.005 0.580 7.854 1.00 68.94 84 THR A O 1
ATOM 652 N N . THR A 1 85 ? -0.945 -0.963 9.182 1.00 68.25 85 THR A N 1
ATOM 653 C CA . THR A 1 85 ? -0.016 -2.060 8.875 1.00 68.25 85 THR A CA 1
ATOM 654 C C . THR A 1 85 ? -0.372 -2.847 7.612 1.00 68.25 85 THR A C 1
ATOM 656 O O . THR A 1 85 ? 0.390 -3.733 7.235 1.00 68.25 85 THR A O 1
ATOM 659 N N . SER A 1 86 ? -1.499 -2.567 6.941 1.00 74.94 86 SER A N 1
ATOM 660 C CA . SER A 1 86 ? -1.807 -3.214 5.661 1.00 74.94 86 SER A CA 1
ATOM 661 C C . SER A 1 86 ? -0.926 -2.624 4.557 1.00 74.94 86 SER A C 1
ATOM 663 O O . SER A 1 86 ? -1.293 -1.652 3.890 1.00 74.94 86 SER A O 1
ATOM 665 N N . GLU A 1 87 ? 0.267 -3.185 4.396 1.00 81.69 87 GLU A N 1
ATOM 666 C CA . GLU A 1 87 ? 1.171 -2.816 3.315 1.00 81.69 87 GLU A CA 1
ATOM 667 C C . GLU A 1 87 ? 0.678 -3.393 1.975 1.00 81.69 87 GLU A C 1
ATOM 669 O O . GLU A 1 87 ? 0.138 -4.503 1.937 1.00 81.69 87 GLU A O 1
ATOM 674 N N . PRO A 1 88 ? 0.819 -2.643 0.864 1.00 85.12 88 PRO A N 1
ATOM 675 C CA . PRO A 1 88 ? 0.541 -3.172 -0.466 1.00 85.12 88 PRO A CA 1
ATOM 676 C C . PRO A 1 88 ? 1.456 -4.364 -0.755 1.00 85.12 88 PRO A C 1
ATOM 678 O O . PRO A 1 88 ? 2.644 -4.329 -0.437 1.00 85.12 88 PRO A O 1
ATOM 681 N N . SER A 1 89 ? 0.921 -5.398 -1.400 1.00 88.25 89 SER A N 1
ATOM 682 C CA . SER A 1 89 ? 1.731 -6.553 -1.800 1.00 88.25 89 SER A CA 1
ATOM 683 C C . SER A 1 89 ? 2.769 -6.177 -2.863 1.00 88.25 89 SER A C 1
ATOM 685 O O . SER A 1 89 ? 2.534 -5.290 -3.688 1.00 88.25 89 SER A O 1
ATOM 687 N N . ASP A 1 90 ? 3.879 -6.914 -2.924 1.00 87.62 90 ASP A N 1
ATOM 688 C CA . ASP A 1 90 ? 4.924 -6.713 -3.940 1.00 87.62 90 ASP A CA 1
ATOM 689 C C . ASP A 1 90 ? 4.368 -6.742 -5.370 1.00 87.62 90 ASP A C 1
ATOM 691 O O . ASP A 1 90 ? 4.796 -5.973 -6.229 1.00 87.62 90 ASP A O 1
ATOM 695 N N . ALA A 1 91 ? 3.367 -7.590 -5.626 1.00 87.19 91 ALA A N 1
ATOM 696 C CA . ALA A 1 91 ? 2.690 -7.665 -6.916 1.00 87.19 91 ALA A CA 1
ATOM 697 C C . ALA A 1 91 ? 1.901 -6.382 -7.241 1.00 87.19 91 ALA A C 1
ATOM 699 O O . ALA A 1 91 ? 1.947 -5.897 -8.373 1.00 87.19 91 ALA A O 1
ATOM 700 N N . GLU A 1 92 ? 1.200 -5.808 -6.259 1.00 86.81 92 GLU A N 1
ATOM 701 C CA . GLU A 1 92 ? 0.469 -4.543 -6.409 1.00 86.81 92 GLU A CA 1
ATOM 702 C C . GLU A 1 92 ? 1.433 -3.367 -6.607 1.00 86.81 92 GLU A C 1
ATOM 704 O O . GLU A 1 92 ? 1.202 -2.529 -7.482 1.00 86.81 92 GLU A O 1
ATOM 709 N N . VAL A 1 93 ? 2.544 -3.339 -5.863 1.00 88.94 93 VAL A N 1
ATOM 710 C CA . VAL A 1 93 ? 3.604 -2.336 -6.030 1.00 88.94 93 VAL A CA 1
ATOM 711 C C . VAL A 1 93 ? 4.230 -2.453 -7.418 1.00 88.94 93 VAL A C 1
ATOM 713 O O . VAL A 1 93 ? 4.302 -1.457 -8.137 1.00 88.94 93 VAL A O 1
ATOM 716 N N . ALA A 1 94 ? 4.619 -3.655 -7.846 1.00 84.75 94 ALA A N 1
ATOM 717 C CA . ALA A 1 94 ? 5.200 -3.885 -9.166 1.00 84.75 94 ALA A CA 1
ATOM 718 C C . ALA A 1 94 ? 4.247 -3.455 -10.292 1.00 84.75 94 ALA A C 1
ATOM 720 O O . ALA A 1 94 ? 4.657 -2.761 -11.227 1.00 84.75 94 ALA A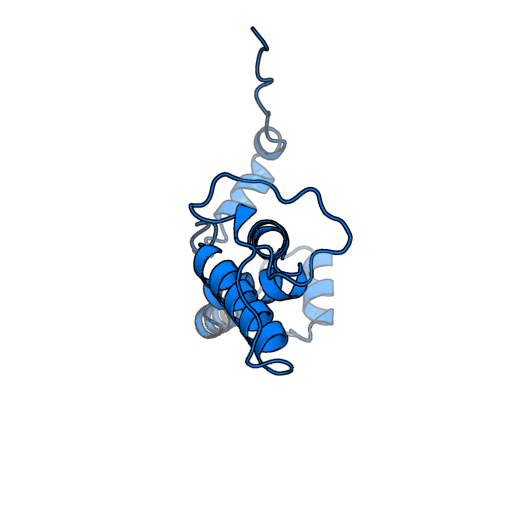 O 1
ATOM 721 N N . ALA A 1 95 ? 2.960 -3.796 -10.181 1.00 84.31 95 ALA A N 1
ATOM 722 C CA . ALA A 1 95 ? 1.944 -3.385 -11.144 1.00 84.31 95 ALA A CA 1
ATOM 723 C C . ALA A 1 95 ? 1.749 -1.859 -11.168 1.00 84.31 95 ALA A C 1
ATOM 725 O O . ALA A 1 95 ? 1.633 -1.267 -12.245 1.00 84.31 95 ALA A O 1
ATOM 726 N N . PHE A 1 96 ? 1.736 -1.209 -10.003 1.00 84.69 96 PHE A N 1
ATOM 727 C CA . PHE A 1 96 ? 1.606 0.243 -9.886 1.00 84.69 96 PHE A CA 1
ATOM 728 C C . PHE A 1 96 ? 2.809 0.973 -10.501 1.00 84.69 96 PHE A C 1
ATOM 730 O O . PHE A 1 96 ? 2.640 1.881 -11.317 1.00 84.69 96 PHE A O 1
ATOM 737 N N . VAL A 1 97 ? 4.026 0.520 -10.190 1.00 82.75 97 VAL A N 1
ATOM 738 C CA . VAL A 1 97 ? 5.277 1.056 -10.746 1.00 82.75 97 VAL A CA 1
ATOM 739 C C . VAL A 1 97 ? 5.315 0.880 -12.265 1.00 82.75 97 VAL A C 1
ATOM 741 O O . VAL A 1 97 ? 5.666 1.818 -12.982 1.00 82.75 97 VAL A O 1
ATOM 744 N N . HIS A 1 98 ? 4.902 -0.284 -12.776 1.00 76.50 98 HIS A N 1
ATOM 745 C CA . HIS A 1 98 ? 4.850 -0.539 -14.215 1.00 76.50 98 HIS A CA 1
ATOM 746 C C . HIS A 1 98 ? 3.873 0.409 -14.929 1.00 76.50 98 HIS A C 1
ATOM 748 O O . HIS A 1 98 ? 4.173 0.891 -16.024 1.00 76.50 98 HIS A O 1
ATOM 754 N N . ARG A 1 99 ? 2.711 0.699 -14.331 1.00 71.56 99 ARG A N 1
ATOM 755 C CA . ARG A 1 99 ? 1.721 1.626 -14.910 1.00 71.56 99 ARG A CA 1
ATOM 756 C C . ARG A 1 99 ? 2.218 3.070 -14.959 1.00 71.56 99 ARG A C 1
ATOM 758 O O . ARG A 1 99 ? 1.858 3.785 -15.885 1.00 71.56 99 ARG A O 1
ATOM 765 N N . GLY A 1 100 ? 3.031 3.490 -13.988 1.00 65.94 100 GLY A N 1
ATOM 766 C CA . GLY A 1 100 ? 3.511 4.872 -13.886 1.00 65.94 100 GLY A CA 1
ATOM 767 C C . GLY A 1 100 ? 4.787 5.191 -14.671 1.00 65.94 100 GLY A C 1
ATOM 768 O O . GLY A 1 100 ? 5.107 6.366 -14.825 1.00 65.94 100 GLY A O 1
ATOM 769 N N . ARG A 1 101 ? 5.546 4.184 -15.133 1.00 64.75 101 ARG A N 1
ATOM 770 C CA . ARG A 1 101 ? 6.921 4.396 -15.634 1.00 64.75 101 ARG A CA 1
ATOM 771 C C . ARG A 1 101 ? 7.167 4.117 -17.110 1.00 64.75 101 ARG A C 1
ATOM 773 O O . ARG A 1 101 ? 8.201 4.544 -17.618 1.00 64.75 101 ARG A O 1
ATOM 780 N N . CYS A 1 102 ? 6.256 3.446 -17.803 1.00 60.16 102 CYS A N 1
ATOM 781 C CA . CYS A 1 102 ? 6.460 3.096 -19.204 1.00 60.16 102 CYS A CA 1
ATOM 782 C C . CYS A 1 102 ? 5.214 3.427 -20.017 1.00 60.16 102 CYS A C 1
ATOM 784 O O . CYS A 1 102 ? 4.248 2.663 -20.019 1.00 60.16 102 CYS A O 1
ATOM 786 N N . ASP A 1 103 ? 5.266 4.524 -20.774 1.00 66.69 103 ASP A N 1
ATOM 787 C CA . ASP A 1 103 ? 4.374 4.673 -21.915 1.00 66.69 103 ASP A CA 1
ATOM 788 C C . ASP A 1 103 ? 4.646 3.498 -22.851 1.00 66.69 103 ASP A C 1
ATOM 790 O O . ASP A 1 103 ? 5.711 3.404 -23.466 1.00 66.69 103 ASP A O 1
ATOM 794 N N . ARG A 1 104 ? 3.685 2.573 -22.951 1.00 67.62 104 ARG A N 1
ATOM 795 C CA . ARG A 1 104 ? 3.795 1.394 -23.823 1.00 67.62 104 ARG A CA 1
ATOM 796 C C . ARG A 1 104 ? 4.196 1.806 -25.241 1.00 67.62 104 ARG A C 1
ATOM 798 O O . ARG A 1 104 ? 5.041 1.165 -25.853 1.00 67.62 104 ARG A O 1
ATOM 805 N N . ARG A 1 105 ? 3.659 2.941 -25.703 1.00 66.19 105 ARG A N 1
ATOM 806 C CA . ARG A 1 105 ? 4.012 3.587 -26.972 1.00 66.19 105 ARG A CA 1
ATOM 807 C C . ARG A 1 105 ? 5.467 4.041 -27.040 1.00 66.19 105 ARG A C 1
ATOM 809 O O . ARG A 1 105 ? 6.110 3.809 -28.051 1.00 66.19 105 ARG A O 1
ATOM 816 N N . ALA A 1 106 ? 6.014 4.629 -25.979 1.00 68.50 106 ALA A N 1
ATOM 817 C CA . ALA A 1 106 ? 7.415 5.044 -25.949 1.00 68.50 106 ALA A CA 1
ATOM 818 C C . ALA A 1 106 ? 8.371 3.840 -26.022 1.00 68.50 106 ALA A C 1
ATOM 820 O O . ALA A 1 106 ? 9.400 3.913 -26.700 1.00 68.50 106 ALA A O 1
ATOM 821 N N . LEU A 1 107 ? 8.007 2.723 -25.379 1.00 70.00 107 LEU A N 1
ATOM 822 C CA . LEU A 1 107 ? 8.749 1.463 -25.460 1.00 70.00 107 LEU A CA 1
ATOM 823 C C . LEU A 1 107 ? 8.641 0.833 -26.859 1.00 70.00 107 LEU A C 1
ATOM 825 O O . LEU A 1 107 ? 9.655 0.437 -27.434 1.00 70.00 107 LEU A O 1
ATOM 829 N N . GLU A 1 108 ? 7.434 0.782 -27.428 1.00 73.75 108 GLU A N 1
ATOM 830 C CA . GLU A 1 108 ? 7.182 0.308 -28.796 1.00 73.75 108 GLU A CA 1
ATOM 831 C C . GLU A 1 108 ? 7.956 1.148 -29.828 1.00 73.75 108 GLU A C 1
ATOM 833 O O . GLU A 1 108 ? 8.638 0.591 -30.689 1.00 73.75 108 GLU A O 1
ATOM 838 N N . ASP A 1 109 ? 7.948 2.475 -29.694 1.00 74.38 109 ASP A N 1
ATOM 839 C CA . ASP A 1 109 ? 8.696 3.395 -30.552 1.00 74.38 109 ASP A CA 1
ATOM 840 C C . ASP A 1 109 ? 10.210 3.227 -30.391 1.00 74.38 109 ASP A C 1
ATOM 842 O O . ASP A 1 109 ? 10.954 3.288 -31.374 1.00 74.38 109 ASP A O 1
ATOM 846 N N . ALA A 1 110 ? 10.697 3.001 -29.167 1.00 71.19 110 ALA A N 1
ATOM 847 C CA . ALA A 1 110 ? 12.105 2.707 -28.914 1.00 71.19 110 ALA A CA 1
ATOM 848 C C . ALA A 1 110 ? 12.526 1.384 -29.570 1.00 71.19 110 ALA A C 1
ATOM 850 O O . ALA A 1 110 ? 13.529 1.353 -30.286 1.00 71.19 110 ALA A O 1
ATOM 851 N N . LEU A 1 111 ? 11.729 0.326 -29.417 1.00 75.81 111 LEU A N 1
ATOM 852 C CA . LEU A 1 111 ? 11.952 -0.961 -30.078 1.00 75.81 111 LEU A CA 1
ATOM 853 C C . LEU A 1 111 ? 11.911 -0.822 -31.605 1.00 75.81 111 LEU A C 1
ATOM 855 O O . LEU A 1 111 ? 12.777 -1.358 -32.295 1.00 75.81 111 LEU A O 1
ATOM 859 N N . ALA A 1 112 ? 10.971 -0.046 -32.148 1.00 75.50 112 ALA A N 1
ATOM 860 C CA . ALA A 1 112 ? 10.888 0.235 -33.579 1.00 75.50 112 ALA A CA 1
ATOM 861 C C . ALA A 1 112 ? 12.093 1.043 -34.094 1.00 75.50 112 ALA A C 1
ATOM 863 O O . ALA A 1 112 ? 12.528 0.852 -35.231 1.00 75.50 112 ALA A O 1
ATOM 864 N N . ARG A 1 113 ? 12.657 1.944 -33.277 1.00 76.56 113 ARG A N 1
ATOM 865 C CA . ARG A 1 113 ? 13.901 2.670 -33.591 1.00 76.56 113 ARG A CA 1
ATOM 866 C C . ARG A 1 113 ? 15.118 1.743 -33.601 1.00 76.56 113 ARG A C 1
ATOM 868 O O . ARG A 1 113 ? 15.934 1.856 -34.512 1.00 76.56 113 ARG A O 1
ATOM 875 N N . VAL A 1 114 ? 15.215 0.814 -32.649 1.00 72.06 114 VAL A N 1
ATOM 876 C CA . VAL A 1 114 ? 16.282 -0.203 -32.611 1.00 72.06 114 VAL A CA 1
ATOM 877 C C . VAL A 1 114 ? 16.190 -1.127 -33.827 1.00 72.06 114 VAL A C 1
ATOM 879 O O . VAL A 1 114 ? 17.185 -1.318 -34.520 1.00 72.06 114 VAL A O 1
ATOM 882 N N . ARG A 1 115 ? 14.985 -1.609 -34.158 1.00 70.12 115 ARG A N 1
ATOM 883 C CA . ARG A 1 115 ? 14.739 -2.434 -35.354 1.00 70.12 115 ARG A CA 1
ATOM 884 C C . ARG A 1 115 ? 15.146 -1.722 -36.646 1.00 70.12 115 ARG A C 1
ATOM 886 O O . ARG A 1 115 ? 15.795 -2.324 -37.488 1.00 70.12 115 ARG A O 1
ATOM 893 N N . ARG A 1 116 ? 14.818 -0.431 -36.786 1.00 69.94 116 ARG A N 1
ATOM 894 C CA . ARG A 1 116 ? 15.167 0.364 -37.979 1.00 69.94 116 ARG A CA 1
ATOM 895 C C . ARG A 1 116 ? 16.654 0.673 -38.116 1.00 69.94 116 ARG A C 1
ATOM 897 O O . ARG A 1 116 ? 17.119 0.843 -39.237 1.00 69.94 116 ARG A O 1
ATOM 904 N N . ARG A 1 117 ? 17.394 0.791 -37.009 1.00 65.00 117 ARG A N 1
ATOM 905 C CA . ARG A 1 117 ? 18.840 1.057 -37.069 1.00 65.00 117 ARG A CA 1
ATOM 906 C C . ARG A 1 117 ? 19.658 -0.180 -37.439 1.00 65.00 117 ARG A C 1
ATOM 908 O O . ARG A 1 117 ? 20.779 -0.005 -37.905 1.00 65.00 117 ARG A O 1
ATOM 915 N N . GLY A 1 118 ? 19.096 -1.382 -37.286 1.00 60.53 118 GLY A N 1
ATOM 916 C CA . GLY A 1 118 ? 19.844 -2.628 -37.417 1.00 60.53 118 GLY A CA 1
ATOM 917 C C . GLY A 1 118 ? 20.879 -2.751 -36.299 1.00 60.53 118 GLY A C 1
ATOM 918 O O . GLY A 1 118 ? 21.463 -1.768 -35.838 1.00 60.53 118 GLY A O 1
ATOM 919 N N . VAL A 1 119 ? 21.103 -3.964 -35.812 1.00 58.88 119 VAL A N 1
ATOM 920 C CA . VAL A 1 119 ? 22.011 -4.175 -34.686 1.00 58.88 119 VAL A CA 1
ATOM 921 C C . VAL A 1 119 ? 23.429 -4.379 -35.221 1.00 58.88 119 VAL A C 1
ATOM 923 O O . VAL A 1 119 ? 23.959 -5.487 -35.241 1.00 58.88 119 VAL A O 1
ATOM 926 N N . ARG A 1 120 ? 24.046 -3.299 -35.708 1.00 57.66 120 ARG A N 1
ATOM 927 C CA . ARG A 1 120 ? 25.463 -3.327 -36.085 1.00 57.66 120 ARG A CA 1
ATOM 928 C C . ARG A 1 120 ? 26.308 -3.263 -34.809 1.00 57.66 120 ARG A C 1
ATOM 930 O O . ARG A 1 120 ? 26.143 -2.350 -34.007 1.00 57.66 120 ARG A O 1
ATOM 937 N N . ASP A 1 121 ? 27.148 -4.280 -34.622 1.00 57.91 121 ASP A N 1
ATOM 938 C CA . ASP A 1 121 ? 28.080 -4.479 -33.501 1.00 57.91 121 ASP A CA 1
ATOM 939 C C . ASP A 1 121 ? 27.485 -4.864 -32.132 1.00 57.91 121 ASP A C 1
ATOM 941 O O . ASP A 1 121 ? 27.942 -4.399 -31.085 1.00 57.91 121 ASP A O 1
ATOM 945 N N . THR A 1 122 ? 26.514 -5.786 -32.088 1.00 62.88 122 THR A N 1
ATOM 946 C CA . THR A 1 122 ? 26.252 -6.524 -30.836 1.00 62.88 122 THR A CA 1
ATOM 947 C C . THR A 1 122 ? 26.970 -7.860 -30.763 1.00 62.88 122 THR A C 1
ATOM 949 O O . THR A 1 122 ? 26.987 -8.656 -31.711 1.00 62.88 122 THR A O 1
ATOM 952 N N . ASP A 1 123 ? 27.476 -8.107 -29.559 1.00 62.16 123 ASP A N 1
ATOM 953 C CA . ASP A 1 123 ? 28.086 -9.347 -29.110 1.00 62.16 123 ASP A CA 1
ATOM 954 C C . ASP A 1 123 ? 27.225 -10.576 -29.436 1.00 62.16 123 ASP A C 1
ATOM 956 O O . ASP A 1 123 ? 25.989 -10.505 -29.462 1.00 62.16 123 ASP A O 1
ATOM 960 N N . ALA A 1 124 ? 27.870 -11.719 -29.674 1.00 70.75 124 ALA A N 1
ATOM 961 C CA . ALA A 1 124 ? 27.187 -12.936 -30.122 1.00 70.75 124 ALA A CA 1
ATOM 962 C C . ALA A 1 124 ? 26.094 -13.387 -29.135 1.00 70.75 124 ALA A C 1
ATOM 964 O O . ALA A 1 124 ? 25.013 -13.803 -29.556 1.00 70.75 124 ALA A O 1
ATOM 965 N N . ALA A 1 125 ? 26.338 -13.201 -27.835 1.00 63.16 125 ALA A N 1
ATOM 966 C CA . ALA A 1 125 ? 25.387 -13.513 -26.772 1.00 63.16 125 ALA A CA 1
ATOM 967 C C . ALA A 1 125 ? 24.109 -12.655 -26.839 1.00 63.16 125 ALA A C 1
ATOM 969 O O . ALA A 1 125 ? 23.002 -13.156 -26.642 1.00 63.16 125 ALA A O 1
ATOM 970 N N . VAL A 1 126 ? 24.239 -11.369 -27.178 1.00 67.25 126 VAL A N 1
ATOM 971 C CA . VAL A 1 126 ? 23.098 -10.445 -27.287 1.00 67.25 126 VAL A CA 1
ATOM 972 C C . VAL A 1 126 ? 22.259 -10.779 -28.520 1.00 67.25 126 VAL A C 1
ATOM 974 O O . VAL A 1 126 ? 21.032 -10.789 -28.450 1.00 67.25 126 VAL A O 1
ATOM 977 N N . ARG A 1 127 ? 22.911 -11.145 -29.630 1.00 68.38 127 ARG A N 1
ATOM 978 C CA . ARG A 1 127 ? 22.232 -11.622 -30.845 1.00 68.38 127 ARG A CA 1
ATOM 979 C C . ARG A 1 127 ? 21.420 -12.891 -30.587 1.00 68.38 127 ARG A C 1
ATOM 981 O O . ARG A 1 127 ? 20.295 -13.007 -31.066 1.00 68.38 127 ARG A O 1
ATOM 988 N N . GLN A 1 128 ? 21.965 -13.818 -29.800 1.00 71.88 128 GLN A N 1
ATOM 989 C CA . GLN A 1 128 ? 21.286 -15.064 -29.447 1.00 71.88 128 GLN A CA 1
ATOM 990 C C . GLN A 1 128 ? 20.065 -14.823 -28.546 1.00 71.88 128 GLN A C 1
ATOM 992 O O . GLN A 1 128 ? 19.007 -15.406 -28.782 1.00 71.88 128 GLN A O 1
ATOM 997 N N . ALA A 1 129 ? 20.175 -13.916 -27.571 1.00 72.31 129 ALA A N 1
ATOM 998 C CA . ALA A 1 129 ? 19.049 -13.524 -26.725 1.00 72.31 129 ALA A CA 1
ATOM 999 C C . ALA A 1 129 ? 17.930 -12.833 -27.529 1.00 72.31 129 ALA A C 1
ATOM 1001 O O . ALA A 1 129 ? 16.756 -13.158 -27.363 1.00 72.31 129 ALA A O 1
ATOM 1002 N N . LEU A 1 130 ? 18.285 -11.933 -28.454 1.00 68.88 130 LEU A N 1
ATOM 1003 C CA . LEU A 1 130 ? 17.321 -11.257 -29.332 1.00 68.88 130 LEU A CA 1
ATOM 1004 C C . LEU A 1 130 ? 16.619 -12.228 -30.295 1.00 68.88 130 LEU A C 1
ATOM 1006 O O . LEU A 1 130 ? 15.411 -12.112 -30.510 1.00 68.88 130 LEU A O 1
ATOM 1010 N N . ALA A 1 131 ? 17.341 -13.225 -30.812 1.00 72.94 131 ALA A N 1
ATOM 1011 C CA . ALA A 1 131 ? 16.756 -14.287 -31.628 1.00 72.94 131 ALA A CA 1
ATOM 1012 C C . ALA A 1 131 ? 15.758 -15.146 -30.830 1.00 72.94 131 ALA A C 1
ATOM 1014 O O . ALA A 1 131 ? 14.708 -15.511 -31.361 1.00 72.94 131 ALA A O 1
ATOM 1015 N N . GLY A 1 132 ? 16.044 -15.416 -29.550 1.00 70.75 132 GLY A N 1
ATOM 1016 C CA . GLY A 1 132 ? 15.124 -16.105 -28.637 1.00 70.75 132 GLY A CA 1
ATOM 1017 C C . GLY A 1 132 ? 13.829 -15.331 -28.362 1.00 70.75 132 GLY A C 1
ATOM 1018 O O . GLY A 1 132 ? 12.804 -15.936 -28.065 1.00 70.75 132 GLY A O 1
ATOM 1019 N N . LEU A 1 133 ? 13.847 -14.007 -28.535 1.00 72.12 133 LEU A N 1
ATOM 1020 C CA . LEU A 1 133 ? 12.679 -13.127 -28.414 1.00 72.12 133 LEU A CA 1
ATOM 1021 C C . LEU A 1 133 ? 11.913 -12.946 -29.741 1.00 72.12 133 LEU A C 1
ATOM 1023 O O . LEU A 1 133 ? 11.020 -12.104 -29.828 1.00 72.12 133 LEU A O 1
ATOM 1027 N N . GLY A 1 134 ? 12.257 -13.707 -30.787 1.00 61.66 134 GLY A N 1
ATOM 1028 C CA . GLY A 1 134 ? 11.578 -13.659 -32.087 1.00 61.66 134 GLY A CA 1
ATOM 1029 C C . GLY A 1 134 ? 11.904 -12.421 -32.929 1.00 61.66 134 GLY A C 1
ATOM 1030 O O . GLY A 1 134 ? 11.239 -12.170 -33.932 1.00 61.66 134 GLY A O 1
ATOM 1031 N N . MET A 1 135 ? 12.924 -11.644 -32.553 1.00 54.19 135 MET A N 1
ATOM 1032 C CA . MET A 1 135 ? 13.412 -10.518 -33.347 1.00 54.19 135 MET A CA 1
ATOM 1033 C C . MET A 1 135 ? 14.525 -10.991 -34.283 1.00 54.19 135 MET A C 1
ATOM 1035 O O . MET A 1 135 ? 15.706 -10.918 -33.949 1.00 54.19 135 MET A O 1
ATOM 1039 N N . ARG A 1 136 ? 14.129 -11.520 -35.443 1.00 51.41 136 ARG A N 1
ATOM 1040 C CA . ARG A 1 136 ? 15.034 -11.785 -36.569 1.00 51.41 136 ARG A CA 1
ATOM 1041 C C . ARG A 1 136 ? 15.099 -10.555 -37.478 1.00 51.41 136 ARG A C 1
ATOM 1043 O O . ARG A 1 136 ? 14.092 -9.862 -37.617 1.00 51.41 136 ARG A O 1
ATOM 1050 N N . GLU A 1 137 ? 16.293 -10.287 -38.008 1.00 49.72 137 GLU A N 1
ATOM 1051 C CA . GLU A 1 137 ? 16.528 -9.310 -39.085 1.00 49.72 137 GLU A CA 1
ATOM 1052 C C . GLU A 1 137 ? 15.703 -9.636 -40.334 1.00 49.72 137 GLU A C 1
ATOM 1054 O O . GLU A 1 137 ? 15.522 -10.845 -40.620 1.00 49.72 137 GLU A O 1
#